Protein AF-A0A7C3W1J2-F1 (afdb_monomer)

Secondary structure (DSSP, 8-state):
---HHHHHHHHHHHHT-S-HHHHHHHHHHHHHHHHHHHH-STHHHHHHS--TTTTTT-TTHHHHGGGG---SHHHHHHHHHHHHHHHHHH--

Foldseek 3Di:
DCPPVPVVVVVCCVPPQPLVVLVVLLVLLVVLVVCCVPVVDCVSVVLLDDDPVCCVVRVNVVVRNVSVVPPDPVSSVVVSVVSCVVSSVVSD

pLDDT: mean 83.21, std 9.56, range [46.81, 92.94]

Sequence (92 aa):
MRQDVSLERVRYWLFYDRIPVTKLIIAADVFTFLVLVLSKSGVVANYLGFTSLKALTMPWTFFTYPLLGSMGALSLLFAGYWMWVAGGSLER

Radius of gyration: 15.88 Å; Cα contacts (8 Å, |Δi|>4): 65; chains: 1; bounding box: 33×32×48 Å

Mean predicted aligned error: 7.32 Å

Structure (mmCIF, N/CA/C/O backbone):
data_AF-A0A7C3W1J2-F1
#
_entry.id   AF-A0A7C3W1J2-F1
#
loop_
_atom_site.group_PDB
_atom_site.id
_atom_site.type_symbol
_atom_site.label_atom_id
_atom_site.label_alt_id
_atom_site.label_comp_id
_atom_site.label_asym_id
_atom_site.label_entity_id
_atom_site.label_seq_id
_atom_site.pdbx_PDB_ins_code
_atom_site.Cartn_x
_atom_site.Cartn_y
_atom_site.Cartn_z
_atom_site.occupancy
_atom_site.B_iso_or_equiv
_atom_site.auth_seq_id
_atom_site.auth_comp_id
_atom_site.auth_asym_id
_atom_site.auth_atom_id
_atom_site.pdbx_PDB_model_num
ATOM 1 N N . MET A 1 1 ? 12.867 17.005 -27.473 1.00 46.81 1 MET A N 1
ATOM 2 C CA . MET A 1 1 ? 11.509 16.582 -27.066 1.00 46.81 1 MET A CA 1
ATOM 3 C C . MET A 1 1 ? 11.351 15.114 -27.432 1.00 46.81 1 MET A C 1
ATOM 5 O O . MET A 1 1 ? 11.354 14.808 -28.612 1.00 46.81 1 MET A O 1
ATOM 9 N N . ARG A 1 2 ? 11.345 14.207 -26.449 1.00 52.12 2 ARG A N 1
ATOM 10 C CA . ARG A 1 2 ? 11.207 12.754 -26.650 1.00 52.12 2 ARG A CA 1
ATOM 11 C C . ARG A 1 2 ? 10.240 12.238 -25.580 1.00 52.12 2 ARG A C 1
ATOM 13 O O . ARG A 1 2 ? 10.674 11.815 -24.513 1.00 52.12 2 ARG A O 1
ATOM 20 N N . GLN A 1 3 ? 8.940 12.407 -25.820 1.00 56.41 3 GLN A N 1
ATOM 21 C CA . GLN A 1 3 ? 7.871 11.972 -24.905 1.00 56.41 3 GLN A CA 1
ATOM 22 C C . GLN A 1 3 ? 7.504 10.489 -25.091 1.00 56.41 3 GLN A C 1
ATOM 24 O O . GLN A 1 3 ? 6.863 9.909 -24.224 1.00 56.41 3 GLN A O 1
ATOM 29 N N . ASP A 1 4 ? 8.005 9.843 -26.144 1.00 55.88 4 ASP A N 1
ATOM 30 C CA . ASP A 1 4 ? 7.630 8.468 -26.511 1.00 55.88 4 ASP A CA 1
ATOM 31 C C . ASP A 1 4 ? 8.264 7.406 -25.594 1.00 55.88 4 ASP A C 1
ATOM 33 O O . ASP A 1 4 ? 7.763 6.295 -25.449 1.00 55.88 4 ASP A O 1
ATOM 37 N N . VAL A 1 5 ? 9.348 7.761 -24.894 1.00 61.44 5 VAL A N 1
ATOM 38 C CA . VAL A 1 5 ? 10.081 6.837 -24.010 1.00 61.44 5 VAL A CA 1
ATOM 39 C C . VAL A 1 5 ? 9.308 6.519 -22.726 1.00 61.44 5 VAL A C 1
ATOM 41 O O . VAL A 1 5 ? 9.577 5.491 -22.107 1.00 61.44 5 VAL A O 1
ATOM 44 N N . SER A 1 6 ? 8.366 7.363 -22.287 1.00 71.88 6 SER A N 1
ATOM 45 C CA . SER A 1 6 ? 7.692 7.167 -20.995 1.00 71.88 6 SER A CA 1
ATOM 46 C C . SER A 1 6 ? 6.614 6.083 -21.058 1.00 71.88 6 SER A C 1
ATOM 48 O O . SER A 1 6 ? 6.640 5.159 -20.248 1.00 71.88 6 SER A O 1
ATOM 50 N N . LEU A 1 7 ? 5.706 6.145 -22.035 1.00 75.31 7 LEU A N 1
ATOM 51 C CA . LEU A 1 7 ? 4.590 5.202 -22.155 1.00 75.31 7 LEU A CA 1
ATOM 52 C C . LEU A 1 7 ? 5.065 3.792 -22.502 1.00 75.31 7 LEU A C 1
ATOM 54 O O . LEU A 1 7 ? 4.604 2.827 -21.891 1.00 75.31 7 LEU A O 1
ATOM 58 N N . GLU A 1 8 ? 6.021 3.658 -23.422 1.00 79.44 8 GLU A N 1
ATOM 59 C CA . GLU A 1 8 ? 6.589 2.347 -23.748 1.00 79.44 8 GLU A CA 1
ATOM 60 C C . GLU A 1 8 ? 7.331 1.735 -22.562 1.00 79.44 8 GLU A C 1
ATOM 62 O O . GLU A 1 8 ? 7.207 0.538 -22.310 1.00 79.44 8 GLU A O 1
ATOM 67 N N . ARG A 1 9 ? 8.038 2.552 -21.772 1.00 75.44 9 ARG A N 1
ATOM 68 C CA . ARG A 1 9 ? 8.722 2.086 -20.561 1.00 75.44 9 ARG A CA 1
ATOM 69 C C . ARG A 1 9 ? 7.739 1.658 -19.477 1.00 75.44 9 ARG A C 1
ATOM 71 O O . ARG A 1 9 ? 7.971 0.633 -18.844 1.00 75.44 9 ARG A O 1
ATOM 78 N N . VAL A 1 10 ? 6.640 2.390 -19.288 1.00 74.75 10 VAL A N 1
ATOM 79 C CA . VAL A 1 10 ? 5.567 2.003 -18.354 1.00 74.75 10 VAL A CA 1
ATOM 80 C C . VAL A 1 10 ? 4.899 0.709 -18.812 1.00 74.75 10 VAL A C 1
ATOM 82 O O . VAL A 1 10 ? 4.691 -0.194 -18.007 1.00 74.75 10 VAL A O 1
ATOM 85 N N . ARG A 1 11 ? 4.617 0.569 -20.110 1.00 77.62 11 ARG A N 1
ATOM 86 C CA . ARG A 1 11 ? 4.040 -0.654 -20.678 1.00 77.62 11 ARG A CA 1
ATOM 87 C C . ARG A 1 11 ? 4.991 -1.845 -20.543 1.00 77.62 11 ARG A C 1
ATOM 89 O O . ARG A 1 11 ? 4.560 -2.925 -20.149 1.00 77.62 11 ARG A O 1
ATOM 96 N N . TYR A 1 12 ? 6.275 -1.656 -20.833 1.00 78.56 12 TYR A N 1
ATOM 97 C CA . TYR A 1 12 ? 7.298 -2.684 -20.645 1.00 78.56 12 TYR A CA 1
ATOM 98 C C . TYR A 1 12 ? 7.408 -3.085 -19.174 1.00 78.56 12 TYR A C 1
ATOM 100 O O . TYR A 1 12 ? 7.412 -4.272 -18.851 1.00 78.56 12 TYR A O 1
ATOM 108 N N . TRP A 1 13 ? 7.412 -2.104 -18.271 1.00 73.94 13 TRP A N 1
ATOM 109 C CA . TRP A 1 13 ? 7.373 -2.369 -16.843 1.00 73.94 13 TRP A CA 1
ATOM 110 C C . TRP A 1 13 ? 6.148 -3.204 -16.459 1.00 73.94 13 TRP A C 1
ATOM 112 O O . TRP A 1 13 ? 6.291 -4.220 -15.784 1.00 73.94 13 TRP A O 1
ATOM 122 N N . LEU A 1 14 ? 4.961 -2.846 -16.955 1.00 72.12 14 LEU A N 1
ATOM 123 C CA . LEU A 1 14 ? 3.711 -3.531 -16.633 1.00 72.12 14 LEU A CA 1
ATOM 124 C C . LEU A 1 14 ? 3.699 -4.988 -17.128 1.00 72.12 14 LEU A C 1
ATOM 126 O O . LEU A 1 14 ? 3.363 -5.890 -16.360 1.00 72.12 14 LEU A O 1
ATOM 130 N 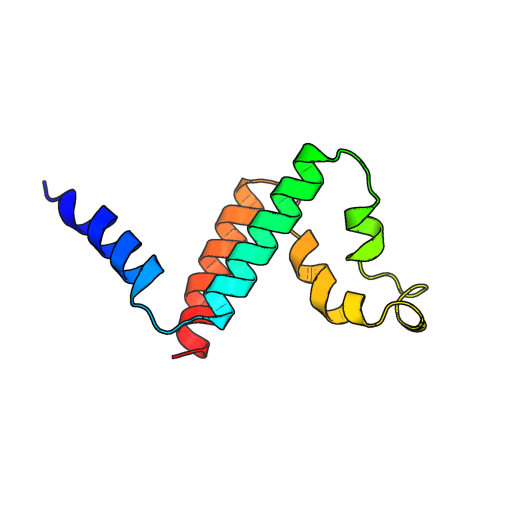N . PHE A 1 15 ? 4.126 -5.236 -18.370 1.00 74.06 15 PHE A N 1
ATOM 131 C CA . PHE A 1 15 ? 3.929 -6.533 -19.034 1.00 74.06 15 PHE A CA 1
ATOM 132 C C . PHE A 1 15 ? 5.170 -7.429 -19.130 1.00 74.06 15 PHE A C 1
ATOM 134 O O . PHE A 1 15 ? 5.015 -8.643 -19.202 1.00 74.06 15 PHE A O 1
ATOM 141 N N . TYR A 1 16 ? 6.382 -6.873 -19.132 1.00 71.19 16 TYR A N 1
ATOM 142 C CA . TYR A 1 16 ? 7.615 -7.627 -19.408 1.00 71.19 16 TYR A CA 1
ATOM 143 C C . TYR A 1 16 ? 8.555 -7.760 -18.210 1.00 71.19 16 TYR A C 1
ATOM 145 O O . TYR A 1 16 ? 9.315 -8.726 -18.137 1.00 71.19 16 TYR A O 1
ATOM 153 N N . ASP A 1 17 ? 8.514 -6.820 -17.266 1.00 76.88 17 ASP A N 1
ATOM 154 C CA . ASP A 1 17 ? 9.399 -6.862 -16.102 1.00 76.88 17 ASP A CA 1
ATOM 155 C C . ASP A 1 17 ? 9.040 -8.027 -15.164 1.00 76.88 17 ASP A C 1
ATOM 157 O O . ASP A 1 17 ? 7.877 -8.180 -14.760 1.00 76.88 17 ASP A O 1
ATOM 161 N N . ARG A 1 18 ? 10.036 -8.853 -14.822 1.00 80.44 18 ARG A N 1
ATOM 162 C CA . ARG A 1 18 ? 9.880 -10.090 -14.035 1.00 80.44 18 ARG A CA 1
ATOM 163 C C . ARG A 1 18 ? 9.895 -9.807 -12.534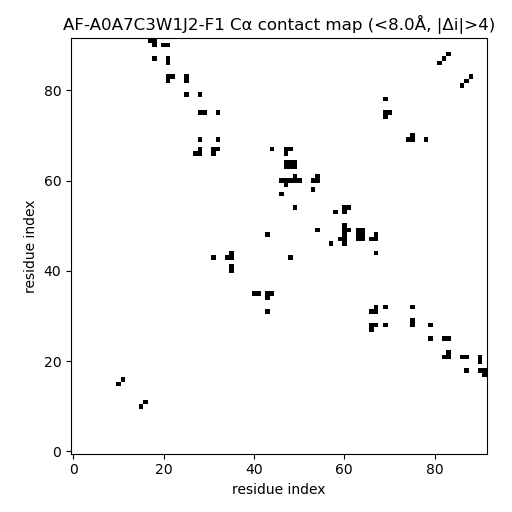 1.00 80.44 18 ARG A C 1
ATOM 165 O O . ARG A 1 18 ? 10.707 -10.360 -11.809 1.00 80.44 18 ARG A O 1
ATOM 172 N N . ILE A 1 19 ? 8.988 -8.942 -12.092 1.00 86.69 19 ILE A N 1
ATOM 173 C CA . ILE A 1 19 ? 8.787 -8.628 -10.671 1.00 86.69 19 ILE A CA 1
ATOM 174 C C . ILE A 1 19 ? 7.330 -8.898 -10.229 1.00 86.69 19 ILE A C 1
ATOM 176 O O . ILE A 1 19 ? 6.613 -7.973 -9.827 1.00 86.69 19 ILE A O 1
ATOM 180 N N . PRO A 1 20 ? 6.810 -10.132 -10.425 1.00 88.50 20 PRO A N 1
ATOM 181 C CA . PRO A 1 20 ? 5.412 -10.466 -10.151 1.00 88.50 20 PRO A CA 1
ATOM 182 C C . PRO A 1 20 ? 4.979 -10.200 -8.703 1.00 88.50 20 PRO A C 1
ATOM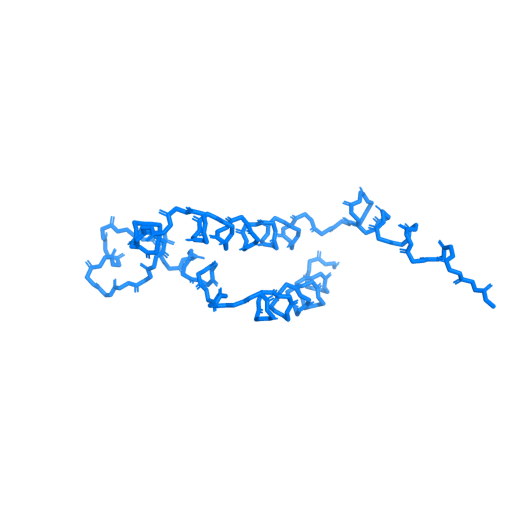 184 O O . PRO A 1 20 ? 3.860 -9.728 -8.498 1.00 88.50 20 PRO A O 1
ATOM 187 N N . VAL A 1 21 ? 5.836 -10.457 -7.712 1.00 89.38 21 VAL A N 1
ATOM 188 C CA . VAL A 1 21 ? 5.515 -10.269 -6.289 1.00 89.38 21 VAL A CA 1
ATOM 189 C C . VAL A 1 21 ? 5.399 -8.785 -5.967 1.00 89.38 21 VAL A C 1
ATOM 191 O O . VAL A 1 21 ? 4.406 -8.355 -5.377 1.00 89.38 21 VAL A O 1
ATOM 194 N N . THR A 1 22 ? 6.358 -7.980 -6.421 1.00 90.38 22 THR A N 1
ATOM 195 C CA . THR A 1 22 ? 6.341 -6.525 -6.231 1.00 90.38 22 THR A CA 1
ATOM 196 C C . THR A 1 22 ? 5.095 -5.901 -6.862 1.00 90.38 22 THR A C 1
ATOM 198 O O . THR A 1 22 ? 4.412 -5.094 -6.229 1.00 90.38 22 THR A O 1
ATOM 201 N N . LYS A 1 23 ? 4.743 -6.317 -8.087 1.00 89.31 23 LYS A N 1
ATOM 202 C CA . LYS A 1 23 ? 3.521 -5.864 -8.772 1.00 89.31 23 LYS A CA 1
ATOM 203 C C . LYS A 1 23 ? 2.258 -6.243 -8.007 1.00 89.31 23 LYS A C 1
ATOM 205 O O . LYS A 1 23 ? 1.354 -5.418 -7.899 1.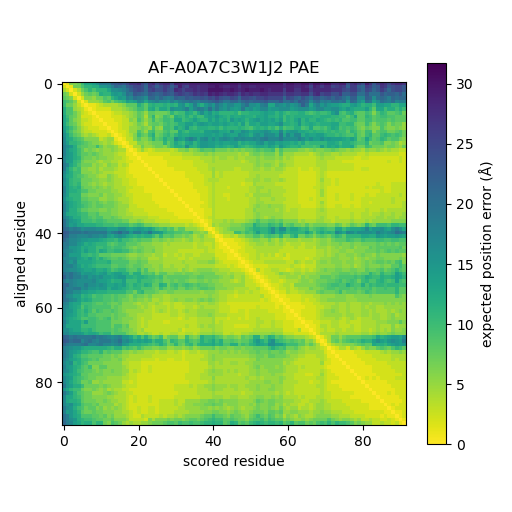00 89.31 23 LYS A O 1
ATOM 210 N N . LEU A 1 24 ? 2.198 -7.465 -7.475 1.00 91.88 24 LEU A N 1
ATOM 211 C CA . LEU A 1 24 ? 1.054 -7.944 -6.703 1.00 91.88 24 LEU A CA 1
ATOM 212 C C . LEU A 1 24 ? 0.872 -7.121 -5.428 1.00 91.88 24 LEU A C 1
ATOM 214 O O . LEU A 1 24 ? -0.243 -6.688 -5.154 1.00 91.88 24 LEU A O 1
ATOM 218 N N . ILE A 1 25 ? 1.949 -6.846 -4.689 1.00 91.75 25 ILE A N 1
ATOM 219 C CA . ILE A 1 25 ? 1.882 -6.050 -3.455 1.00 91.75 25 ILE A CA 1
ATOM 220 C C . ILE A 1 25 ? 1.418 -4.620 -3.750 1.00 91.75 25 ILE A C 1
ATOM 222 O O . ILE A 1 25 ? 0.519 -4.126 -3.074 1.00 91.75 25 ILE A O 1
ATOM 226 N N . ILE A 1 26 ? 1.960 -3.979 -4.790 1.00 91.62 26 ILE A N 1
ATOM 227 C CA . ILE A 1 26 ? 1.522 -2.635 -5.203 1.00 91.62 26 ILE A CA 1
ATOM 228 C C . ILE A 1 26 ? 0.043 -2.649 -5.615 1.00 91.62 26 ILE A C 1
ATOM 230 O O . ILE A 1 26 ? -0.719 -1.771 -5.219 1.00 91.62 26 ILE A O 1
ATOM 234 N N . ALA A 1 27 ? -0.387 -3.652 -6.384 1.00 91.81 27 ALA A N 1
ATOM 235 C CA . ALA A 1 27 ? -1.785 -3.789 -6.783 1.00 91.81 27 ALA A CA 1
ATOM 236 C C . ALA A 1 27 ? -2.708 -4.018 -5.575 1.00 91.81 27 ALA A C 1
ATOM 238 O O . ALA A 1 27 ? -3.796 -3.444 -5.526 1.00 91.81 27 ALA A O 1
ATOM 239 N N . ALA A 1 28 ? -2.273 -4.816 -4.598 1.00 91.62 28 ALA A N 1
ATOM 240 C CA . ALA A 1 28 ? -3.011 -5.064 -3.367 1.00 91.62 28 ALA A CA 1
ATOM 241 C C . ALA A 1 28 ? -3.159 -3.788 -2.528 1.00 91.62 28 ALA A C 1
ATOM 243 O O . ALA A 1 28 ? -4.260 -3.522 -2.061 1.00 91.62 28 ALA A O 1
ATOM 244 N N . ASP A 1 29 ? -2.102 -2.983 -2.399 1.00 90.88 29 ASP A N 1
ATOM 245 C CA . ASP A 1 29 ? -2.120 -1.709 -1.663 1.00 90.88 29 ASP A CA 1
ATOM 246 C C . ASP A 1 29 ? -3.045 -0.670 -2.332 1.00 90.88 29 ASP A C 1
ATOM 248 O O . ASP A 1 29 ? -3.861 -0.010 -1.687 1.00 90.88 29 ASP A O 1
ATOM 252 N N . VAL A 1 30 ? -3.017 -0.582 -3.668 1.00 91.19 30 VAL A N 1
ATOM 253 C CA . VAL A 1 30 ? -3.969 0.259 -4.418 1.00 91.19 30 VAL A CA 1
ATOM 254 C C . VAL A 1 30 ? -5.404 -0.242 -4.235 1.00 91.19 30 VAL A C 1
ATOM 256 O O . VAL A 1 30 ? -6.327 0.555 -4.055 1.00 91.19 30 VAL A O 1
ATOM 259 N N . PHE A 1 31 ? -5.611 -1.558 -4.267 1.00 91.25 31 PHE A N 1
ATOM 260 C CA . PHE A 1 31 ? -6.930 -2.156 -4.097 1.00 91.25 31 PHE A CA 1
ATOM 261 C C . PHE A 1 31 ? -7.497 -1.907 -2.694 1.00 91.25 31 PHE A C 1
ATOM 263 O O . PHE A 1 31 ? -8.643 -1.468 -2.574 1.00 91.25 31 PHE A O 1
ATOM 270 N N . THR A 1 32 ? -6.716 -2.125 -1.633 1.00 89.50 32 THR A N 1
ATOM 271 C CA . THR A 1 32 ? -7.148 -1.862 -0.252 1.00 89.50 32 THR A CA 1
ATOM 272 C C . THR A 1 32 ? -7.467 -0.388 -0.044 1.00 89.50 32 THR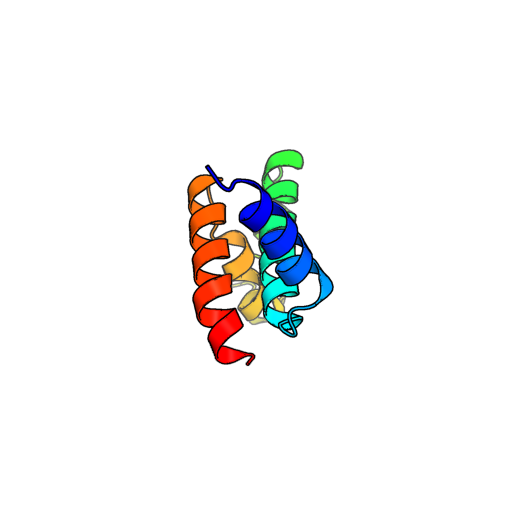 A C 1
ATOM 274 O O . THR A 1 32 ? -8.508 -0.078 0.541 1.00 89.50 32 THR A O 1
ATOM 277 N N . PHE A 1 33 ? -6.657 0.520 -0.594 1.00 89.12 33 PHE A N 1
ATOM 278 C CA . PHE A 1 33 ? -6.938 1.955 -0.567 1.00 89.12 33 PHE A CA 1
ATOM 279 C C . PHE A 1 33 ? -8.276 2.301 -1.239 1.00 89.12 33 PH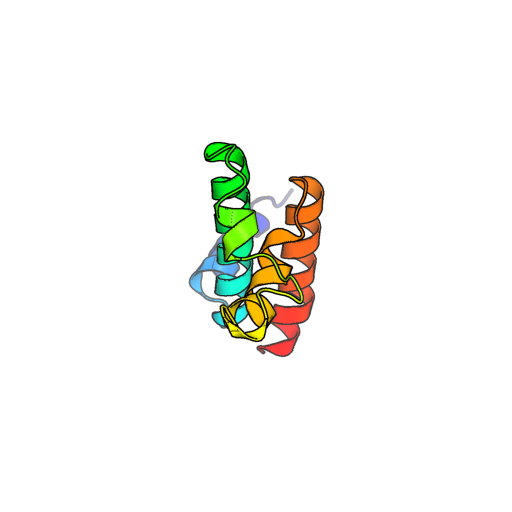E A C 1
ATOM 281 O O . PHE A 1 33 ? -9.114 2.981 -0.642 1.00 89.12 33 PHE A O 1
ATOM 288 N N . LEU A 1 34 ? -8.520 1.801 -2.457 1.00 89.19 34 LEU A N 1
ATOM 289 C CA . LEU A 1 34 ? -9.777 2.046 -3.175 1.00 89.19 34 LEU A CA 1
ATOM 290 C C . LEU A 1 34 ? -10.983 1.518 -2.399 1.00 89.19 34 LEU A C 1
ATOM 292 O O . LEU A 1 34 ? -11.990 2.215 -2.264 1.00 89.19 34 LEU A O 1
ATOM 296 N N . VAL A 1 35 ? -10.879 0.309 -1.849 1.00 88.44 35 VAL A N 1
ATOM 297 C CA . VAL A 1 35 ? -11.954 -0.291 -1.057 1.00 88.44 35 VAL A CA 1
ATOM 298 C C . VAL A 1 35 ? -12.243 0.534 0.199 1.00 88.44 35 VAL A C 1
ATOM 300 O O . VAL A 1 35 ? -13.417 0.738 0.517 1.00 88.44 35 VAL A O 1
ATOM 303 N N . LEU A 1 36 ? -11.219 1.044 0.891 1.00 86.12 36 LEU A N 1
ATOM 304 C CA . LEU A 1 36 ? -11.390 1.905 2.067 1.00 86.12 36 LEU A CA 1
ATOM 305 C C . LEU A 1 36 ? -12.074 3.231 1.718 1.00 86.12 36 LEU A C 1
ATOM 307 O O . LEU A 1 36 ? -13.006 3.642 2.413 1.00 86.12 36 LEU A O 1
ATOM 311 N N . VAL A 1 37 ? -11.652 3.874 0.626 1.00 86.06 37 VAL A N 1
ATOM 312 C CA . VAL A 1 37 ? -12.227 5.147 0.166 1.00 86.06 37 VAL A CA 1
ATOM 313 C C . VAL A 1 37 ? -13.687 4.976 -0.269 1.00 86.06 37 VAL A C 1
ATOM 315 O O . VAL A 1 37 ? -14.528 5.813 0.063 1.00 86.06 37 VAL A O 1
ATOM 318 N N . LEU A 1 38 ? -14.010 3.889 -0.977 1.00 87.38 38 LEU A N 1
ATOM 319 C CA . LEU A 1 38 ? -15.356 3.637 -1.504 1.00 87.38 38 LEU A CA 1
ATOM 320 C C . LEU A 1 38 ? -16.330 3.122 -0.442 1.00 87.38 38 LEU A C 1
ATOM 322 O O . LEU A 1 38 ? -17.483 3.549 -0.407 1.00 87.38 38 LEU A O 1
ATOM 326 N N . SER A 1 39 ? -15.887 2.212 0.428 1.00 82.12 39 SER A N 1
ATOM 327 C CA . SER A 1 39 ? -16.791 1.529 1.360 1.00 82.12 39 SER A CA 1
ATOM 328 C C . SER A 1 39 ? -17.221 2.421 2.520 1.00 82.12 39 SER A C 1
ATOM 330 O O . SER A 1 39 ? -18.235 2.120 3.147 1.00 82.12 39 SER A O 1
ATOM 332 N N . LYS A 1 40 ? -16.447 3.472 2.853 1.00 71.44 40 LYS A N 1
ATOM 333 C CA . LYS A 1 40 ? -16.601 4.349 4.040 1.00 71.44 40 LYS A CA 1
ATOM 334 C C . LYS A 1 40 ? -16.752 3.619 5.388 1.00 71.44 40 LYS A C 1
ATOM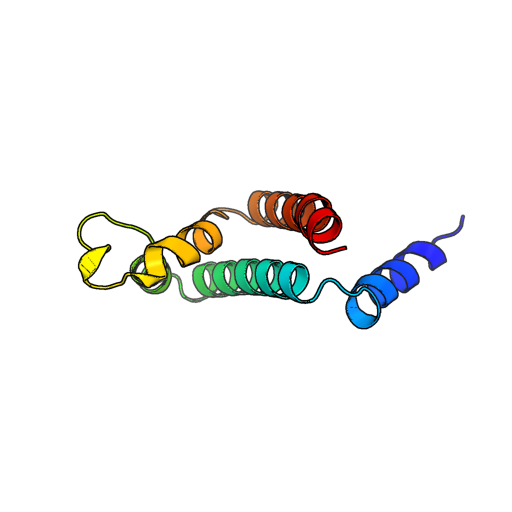 336 O O . LYS A 1 40 ? -16.872 4.261 6.427 1.00 71.44 40 LYS A O 1
ATOM 341 N N . SER A 1 41 ? -16.750 2.289 5.392 1.00 68.38 41 SER A N 1
ATOM 342 C CA . SER A 1 41 ? -16.935 1.439 6.550 1.00 68.38 41 SER A CA 1
ATOM 343 C C . SER A 1 41 ? -15.566 0.968 7.020 1.00 68.38 41 SER A C 1
ATOM 345 O O . SER A 1 41 ? -14.730 0.507 6.240 1.00 68.38 41 SER A O 1
ATOM 347 N N . GLY A 1 42 ? -15.333 1.053 8.328 1.00 74.69 42 GLY A N 1
ATOM 348 C CA . GLY A 1 42 ? -14.106 0.559 8.952 1.00 74.69 42 GLY A CA 1
ATOM 349 C C . GLY A 1 42 ? -13.990 -0.969 8.956 1.00 74.69 42 GLY A C 1
ATOM 350 O O . GLY A 1 42 ? -13.144 -1.501 9.666 1.00 74.69 42 GLY A O 1
ATOM 351 N N . VAL A 1 43 ? -14.846 -1.700 8.231 1.00 81.62 43 VAL A N 1
ATOM 352 C CA . VAL A 1 4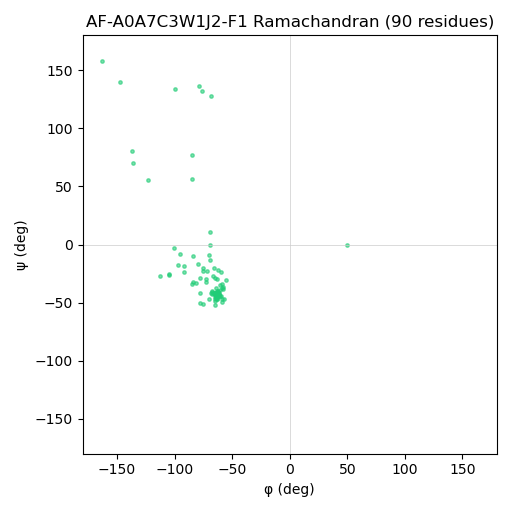3 ? -14.873 -3.171 8.240 1.00 81.62 43 VAL A CA 1
ATOM 353 C C . VAL A 1 43 ? -13.582 -3.731 7.651 1.00 81.62 43 VAL A C 1
ATOM 355 O O . VAL A 1 43 ? -12.956 -4.593 8.257 1.00 81.62 43 VAL A O 1
ATOM 358 N N . VAL A 1 44 ? -13.121 -3.187 6.526 1.00 81.44 44 VAL A N 1
ATOM 359 C CA . VAL A 1 44 ? -11.891 -3.654 5.864 1.00 81.44 44 VAL A CA 1
ATOM 360 C C . VAL A 1 44 ? -10.655 -3.338 6.702 1.00 81.44 44 VAL A C 1
ATOM 362 O O . VAL A 1 44 ? -9.809 -4.208 6.904 1.00 81.44 44 VAL A O 1
ATOM 365 N N . ALA A 1 45 ? -10.613 -2.147 7.306 1.00 82.44 45 ALA A N 1
ATOM 366 C CA . ALA A 1 45 ? -9.579 -1.791 8.273 1.00 82.44 45 ALA A CA 1
ATOM 367 C C . ALA A 1 45 ? -9.588 -2.728 9.496 1.00 82.44 45 ALA A C 1
ATOM 369 O O . ALA A 1 45 ? -8.537 -3.085 10.015 1.00 82.44 45 ALA A O 1
ATOM 370 N N . ASN A 1 46 ? -10.764 -3.186 9.933 1.00 84.25 46 ASN A N 1
ATOM 371 C CA . ASN A 1 46 ? -10.893 -4.115 11.053 1.00 84.25 46 ASN A CA 1
ATOM 372 C C . ASN A 1 46 ? -10.440 -5.545 10.737 1.00 84.25 46 ASN A C 1
ATOM 374 O O . ASN A 1 46 ? -9.984 -6.224 11.658 1.00 84.25 46 ASN A O 1
ATOM 378 N N . TYR A 1 47 ? -10.606 -6.011 9.498 1.00 85.88 47 TYR A N 1
ATOM 379 C CA . TYR A 1 47 ? -10.236 -7.370 9.082 1.00 85.88 47 TYR A CA 1
ATOM 380 C C . TYR A 1 47 ? -8.765 -7.504 8.684 1.00 85.88 47 TYR A C 1
ATOM 382 O O . TYR A 1 47 ? -8.172 -8.560 8.900 1.00 85.88 47 TYR A O 1
ATOM 390 N N . LEU A 1 48 ? -8.192 -6.452 8.096 1.00 85.44 48 LEU A N 1
ATOM 391 C CA . LEU A 1 48 ? -6.800 -6.439 7.637 1.00 85.44 48 LEU A CA 1
ATOM 392 C C . LEU A 1 48 ? -5.851 -5.791 8.657 1.00 85.44 48 LEU A C 1
ATOM 394 O O . LEU A 1 48 ? -4.641 -5.996 8.573 1.00 85.44 48 LEU A O 1
ATOM 398 N N . GLY A 1 49 ? -6.388 -5.022 9.610 1.00 85.06 49 GLY A N 1
ATOM 399 C CA . GLY A 1 49 ? -5.628 -4.278 10.606 1.00 85.06 49 GLY A CA 1
ATOM 400 C C . GLY A 1 49 ? -5.136 -5.149 11.747 1.00 85.06 49 GLY A C 1
ATOM 401 O O . GLY A 1 49 ? -5.872 -5.968 12.300 1.00 85.06 49 GLY A O 1
ATOM 402 N N . PHE A 1 50 ? -3.882 -4.927 12.124 1.00 86.75 50 PHE A N 1
ATOM 403 C CA . PHE A 1 50 ? -3.279 -5.602 13.257 1.00 86.75 50 PHE A CA 1
ATOM 404 C C . PHE A 1 50 ? -3.771 -5.019 14.584 1.00 86.75 50 PHE A C 1
ATOM 406 O O . PHE A 1 50 ? -3.772 -3.808 14.804 1.00 86.75 50 PHE A O 1
ATOM 413 N N . THR A 1 51 ? -4.163 -5.906 15.494 1.00 85.25 51 THR A N 1
ATOM 414 C CA . THR A 1 51 ? -4.449 -5.594 16.898 1.00 85.25 51 THR A CA 1
ATOM 415 C C . THR A 1 51 ? -4.061 -6.800 17.740 1.00 85.25 51 THR A C 1
ATOM 417 O O . THR A 1 51 ? -4.335 -7.938 17.354 1.00 85.25 51 THR A O 1
ATOM 420 N N . SER A 1 52 ? -3.462 -6.566 18.911 1.00 84.81 52 SER A N 1
ATOM 421 C CA . SER A 1 52 ? -2.997 -7.630 19.811 1.00 84.81 52 SER A CA 1
ATOM 422 C C . SER A 1 52 ? -4.104 -8.620 20.189 1.00 84.81 52 SER A C 1
ATOM 424 O O . SER A 1 52 ? -3.837 -9.803 20.364 1.00 84.81 52 SER A O 1
ATOM 426 N N . LEU A 1 53 ? -5.359 -8.159 20.255 1.00 84.50 53 LEU A N 1
ATOM 427 C CA . LEU A 1 53 ? -6.523 -9.002 20.551 1.00 84.50 53 LEU A CA 1
ATOM 428 C C . LEU A 1 53 ? -6.896 -9.928 19.384 1.00 84.50 53 LEU A C 1
ATOM 430 O O . LEU A 1 53 ? -7.432 -11.010 19.607 1.00 84.50 53 LEU A O 1
ATOM 434 N N . LYS A 1 54 ? -6.625 -9.510 18.141 1.00 83.19 54 LYS A N 1
ATOM 435 C CA . LYS A 1 54 ? -6.928 -10.287 16.929 1.00 83.19 54 LYS A CA 1
ATOM 436 C C . LYS A 1 54 ? -5.742 -11.112 16.435 1.00 83.19 54 LYS A C 1
ATOM 438 O O . LYS A 1 54 ? -5.922 -11.940 15.555 1.00 83.19 54 LYS A O 1
ATOM 443 N N . ALA A 1 55 ? -4.552 -10.945 17.007 1.00 81.12 55 ALA A N 1
ATOM 444 C CA . ALA A 1 55 ? -3.340 -11.629 16.558 1.00 81.12 55 ALA A CA 1
ATOM 445 C C . ALA A 1 55 ? -3.460 -13.168 16.573 1.00 81.12 55 ALA A C 1
ATOM 447 O O . ALA A 1 55 ? -2.950 -13.834 15.677 1.00 81.12 55 ALA A O 1
ATOM 448 N N . LEU A 1 56 ? -4.165 -13.730 17.563 1.00 86.38 56 LEU A N 1
ATOM 449 C CA . LEU A 1 56 ? -4.374 -15.179 17.697 1.00 86.38 56 LEU A CA 1
ATOM 450 C C . LEU A 1 56 ? -5.550 -15.705 16.862 1.00 86.38 56 LEU A C 1
ATOM 452 O O . LEU A 1 56 ? -5.519 -16.844 16.408 1.00 86.38 56 LEU A O 1
ATOM 456 N N . THR A 1 57 ? -6.592 -14.896 16.667 1.00 90.25 57 THR A N 1
ATOM 457 C CA . THR A 1 57 ? -7.812 -15.302 15.949 1.00 90.25 57 THR A CA 1
ATOM 458 C C . THR A 1 57 ? -7.749 -14.994 14.454 1.00 90.25 57 THR A C 1
ATOM 460 O O . THR A 1 57 ? -8.431 -15.638 13.661 1.00 90.25 57 THR A O 1
ATOM 463 N N . MET A 1 58 ? -6.925 -14.024 14.062 1.00 90.19 58 MET A N 1
ATOM 464 C CA . MET A 1 58 ? -6.743 -13.531 12.699 1.00 90.19 58 MET A CA 1
ATOM 465 C C . MET A 1 58 ? -5.242 -13.350 12.410 1.00 90.19 58 MET A C 1
ATOM 467 O O . MET A 1 58 ? -4.756 -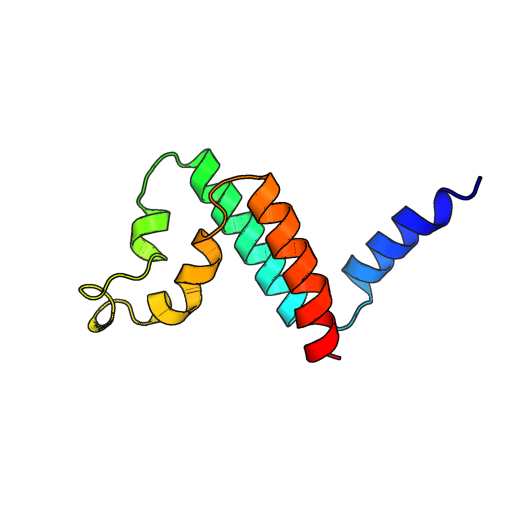12.220 12.294 1.00 90.19 58 MET A O 1
ATOM 471 N N . PRO A 1 59 ? -4.475 -14.448 12.284 1.00 88.94 59 PRO A N 1
ATOM 472 C CA . PRO A 1 59 ? -3.019 -14.391 12.124 1.00 88.94 59 PRO A CA 1
ATOM 473 C C . PRO A 1 59 ? -2.585 -13.750 10.798 1.00 88.94 59 PRO A C 1
ATOM 475 O O . PRO A 1 59 ? -1.473 -13.246 10.681 1.00 88.94 59 PRO A O 1
ATOM 478 N N . TRP A 1 60 ? -3.458 -13.692 9.791 1.00 90.75 60 TRP A N 1
ATOM 479 C CA . TRP A 1 60 ? -3.155 -12.978 8.546 1.00 90.75 60 TRP A CA 1
ATOM 480 C C . TRP A 1 60 ? -2.919 -11.477 8.763 1.00 90.75 60 TRP A C 1
ATOM 482 O O . TRP A 1 60 ? -2.213 -10.860 7.967 1.00 90.75 60 TRP A O 1
ATOM 492 N N . THR A 1 61 ? -3.425 -10.899 9.861 1.00 90.00 61 THR A N 1
ATOM 493 C CA . THR A 1 61 ? -3.228 -9.479 10.193 1.00 90.00 61 THR A CA 1
ATOM 494 C C . THR A 1 61 ? -1.758 -9.094 10.351 1.00 90.00 61 THR A C 1
ATOM 496 O O . THR A 1 61 ? -1.422 -7.941 10.103 1.00 90.00 61 THR A O 1
ATOM 499 N N . PHE A 1 62 ? -0.864 -10.044 10.654 1.00 88.38 62 PHE A N 1
ATOM 500 C CA . PHE A 1 62 ? 0.588 -9.822 10.665 1.00 88.38 62 PHE A CA 1
ATOM 501 C C . PHE A 1 62 ? 1.159 -9.449 9.292 1.00 88.38 62 PHE A C 1
ATOM 503 O O . PHE A 1 62 ? 2.148 -8.727 9.221 1.00 88.38 62 PHE A O 1
ATOM 510 N N . PHE A 1 63 ? 0.541 -9.913 8.207 1.00 88.19 63 PHE A N 1
ATOM 511 C CA . PHE A 1 63 ? 1.015 -9.665 6.844 1.00 88.19 63 PHE A CA 1
ATOM 512 C C . PHE A 1 63 ? 0.173 -8.627 6.110 1.00 88.19 63 PHE A C 1
ATOM 514 O O . PHE A 1 63 ? 0.666 -7.978 5.193 1.00 88.19 63 PHE A O 1
ATOM 521 N N . THR A 1 64 ? -1.091 -8.454 6.500 1.00 88.81 64 THR A N 1
ATOM 522 C CA . THR A 1 64 ? -2.013 -7.548 5.806 1.00 88.81 64 THR A CA 1
ATOM 523 C C . THR A 1 64 ? -2.036 -6.135 6.373 1.00 88.81 64 THR A C 1
ATOM 525 O O . THR A 1 64 ? -2.461 -5.225 5.666 1.00 88.81 64 THR A O 1
ATOM 528 N N . TYR A 1 65 ? -1.570 -5.912 7.608 1.00 86.88 65 TYR A N 1
ATOM 529 C CA . TYR A 1 65 ? -1.568 -4.569 8.199 1.00 86.88 65 TYR A CA 1
ATOM 530 C C . TYR A 1 65 ? -0.771 -3.516 7.407 1.00 86.88 65 TYR A C 1
ATOM 532 O O . TYR A 1 65 ? -1.221 -2.368 7.390 1.00 86.88 65 TYR A O 1
ATOM 540 N N . PRO A 1 66 ? 0.349 -3.836 6.718 1.00 87.19 66 PRO A N 1
ATOM 541 C CA . PRO A 1 66 ? 1.085 -2.837 5.947 1.00 87.19 66 PRO A CA 1
ATOM 542 C C . PRO A 1 66 ? 0.267 -2.285 4.772 1.00 87.19 66 PRO A C 1
ATOM 544 O O . PRO A 1 66 ? 0.422 -1.118 4.430 1.00 87.19 66 PRO A O 1
ATOM 547 N N . LEU A 1 67 ? -0.663 -3.079 4.220 1.00 86.88 67 LEU A N 1
ATOM 548 C CA . LEU A 1 67 ? -1.551 -2.689 3.110 1.00 86.88 67 LEU A CA 1
ATOM 549 C C . LEU A 1 67 ? -2.614 -1.651 3.512 1.00 86.88 67 LEU A C 1
ATOM 551 O O . LEU A 1 67 ? -3.369 -1.170 2.672 1.00 86.88 67 LEU A O 1
ATOM 555 N N . LEU A 1 68 ? -2.741 -1.354 4.808 1.00 84.25 68 LEU A N 1
ATOM 556 C CA . LEU A 1 68 ? -3.649 -0.329 5.328 1.00 84.25 68 LEU A CA 1
ATOM 557 C C . LEU A 1 68 ? -2.929 0.983 5.669 1.00 84.25 68 LEU A C 1
ATOM 559 O O . LEU A 1 68 ? -3.579 1.939 6.091 1.00 84.25 68 LEU A O 1
ATOM 563 N N . GLY A 1 69 ? -1.598 1.039 5.534 1.00 69.81 69 GLY A N 1
ATOM 564 C CA . GLY A 1 69 ? -0.785 2.178 5.974 1.00 69.81 69 GLY A CA 1
ATOM 565 C C . GLY A 1 69 ? -0.984 3.462 5.160 1.00 69.81 69 GLY A C 1
ATOM 566 O O . GLY A 1 69 ? -0.577 4.539 5.597 1.00 69.81 69 GLY A O 1
ATOM 567 N N . SER A 1 70 ? -1.629 3.382 3.996 1.00 66.38 70 SER A N 1
ATOM 568 C CA . SER A 1 70 ? -1.842 4.504 3.086 1.00 66.38 70 SER A CA 1
ATOM 569 C C . SER A 1 70 ? -3.089 5.321 3.466 1.00 66.38 70 SER A C 1
ATOM 571 O O . SER A 1 70 ? -4.137 5.266 2.831 1.00 66.38 70 SER A O 1
ATOM 573 N N . MET A 1 71 ? -2.980 6.165 4.498 1.00 67.38 71 MET A N 1
ATOM 574 C CA . MET A 1 71 ? -4.074 7.068 4.922 1.00 67.38 71 MET A CA 1
ATOM 575 C C . MET A 1 71 ? -4.384 8.209 3.928 1.00 67.38 71 MET A C 1
ATOM 577 O O . MET A 1 71 ? -5.279 9.019 4.165 1.00 67.38 71 MET A O 1
ATOM 581 N N . GLY A 1 72 ? -3.669 8.295 2.803 1.00 81.44 72 GLY A N 1
ATOM 582 C CA . GLY A 1 72 ? -3.913 9.298 1.771 1.00 81.44 72 GLY A CA 1
ATOM 583 C C . GLY A 1 72 ? -3.262 8.953 0.436 1.00 81.44 72 GLY A C 1
ATOM 584 O O . GLY A 1 72 ? -2.278 8.217 0.382 1.00 81.44 72 GLY A O 1
ATOM 585 N N . ALA A 1 73 ? -3.785 9.537 -0.645 1.00 86.44 73 ALA A N 1
ATOM 586 C CA . ALA A 1 73 ? -3.342 9.247 -2.011 1.00 86.44 73 ALA A CA 1
ATOM 587 C C . ALA A 1 73 ? -1.848 9.543 -2.236 1.00 86.44 73 ALA A C 1
ATOM 589 O O . ALA A 1 73 ? -1.163 8.781 -2.907 1.00 86.44 73 ALA A O 1
ATOM 590 N N . LEU A 1 74 ? -1.310 10.613 -1.637 1.00 89.19 74 LEU A N 1
ATOM 591 C CA . LEU A 1 74 ? 0.125 10.908 -1.716 1.00 89.19 74 LEU A CA 1
ATOM 592 C C . LEU A 1 74 ? 0.966 9.838 -1.011 1.00 89.19 74 LEU A C 1
ATOM 594 O O . LEU A 1 74 ? 1.975 9.402 -1.555 1.00 89.19 74 LEU A O 1
ATOM 598 N N . SER A 1 75 ? 0.535 9.386 0.169 1.00 87.56 75 SER A N 1
ATOM 599 C CA . SER A 1 75 ? 1.226 8.324 0.907 1.00 87.56 75 SER A CA 1
ATOM 600 C C . SER A 1 75 ? 1.223 7.014 0.120 1.00 87.56 75 SER A C 1
ATOM 602 O O . SER A 1 75 ? 2.273 6.388 0.021 1.00 87.56 75 SER A O 1
ATOM 604 N N . LEU A 1 76 ? 0.101 6.668 -0.524 1.00 89.50 76 LEU A N 1
ATOM 605 C CA . LEU A 1 76 ? -0.004 5.519 -1.427 1.00 89.50 76 LEU A CA 1
ATOM 606 C C . LEU A 1 76 ? 0.987 5.617 -2.596 1.00 89.50 76 LEU A C 1
ATOM 608 O O . LEU A 1 76 ? 1.693 4.659 -2.893 1.00 89.50 76 LEU A O 1
ATOM 612 N N . LEU A 1 77 ? 1.074 6.783 -3.247 1.00 90.06 77 LEU A N 1
ATOM 613 C CA . LEU A 1 77 ? 1.992 6.986 -4.371 1.00 90.06 77 LEU A CA 1
ATOM 614 C C . LEU A 1 77 ? 3.456 6.834 -3.946 1.00 90.06 77 LEU A C 1
ATOM 616 O O . LEU A 1 77 ? 4.225 6.163 -4.632 1.00 90.06 77 LEU A O 1
ATOM 620 N N . PHE A 1 78 ? 3.842 7.423 -2.812 1.00 91.31 78 PHE A N 1
ATOM 621 C CA . PHE A 1 78 ? 5.205 7.297 -2.296 1.00 91.31 78 PHE A CA 1
ATOM 622 C C . PHE A 1 78 ? 5.520 5.877 -1.822 1.00 91.31 78 PHE A C 1
ATOM 624 O O . PHE A 1 78 ? 6.603 5.379 -2.125 1.00 91.31 78 PHE A O 1
ATOM 631 N N . ALA A 1 79 ? 4.591 5.215 -1.128 1.00 89.38 79 ALA A N 1
ATOM 632 C CA . ALA A 1 79 ? 4.751 3.835 -0.678 1.00 89.38 79 ALA A CA 1
ATOM 633 C C . ALA A 1 79 ? 4.878 2.875 -1.867 1.00 89.38 79 ALA A C 1
ATOM 635 O O . ALA A 1 79 ? 5.825 2.094 -1.920 1.00 89.38 79 ALA A O 1
ATOM 636 N N . GLY A 1 80 ? 4.001 2.997 -2.868 1.00 90.12 80 GLY A N 1
ATOM 637 C CA . GLY A 1 80 ? 4.059 2.204 -4.094 1.00 90.12 80 GLY A CA 1
ATOM 638 C C . GLY A 1 80 ? 5.336 2.452 -4.900 1.00 90.12 80 GLY A C 1
ATOM 639 O O . GLY A 1 80 ? 5.946 1.501 -5.387 1.00 90.12 80 GLY A O 1
ATOM 640 N N . TYR A 1 81 ? 5.795 3.706 -4.991 1.00 90.44 81 TYR A N 1
ATOM 641 C CA . TYR A 1 81 ? 7.066 4.035 -5.641 1.00 90.44 81 TYR A CA 1
ATOM 642 C C . TYR A 1 81 ? 8.260 3.408 -4.913 1.00 90.44 81 TYR A C 1
ATOM 644 O O . TYR A 1 81 ? 9.108 2.782 -5.548 1.00 90.44 81 TYR A O 1
ATOM 652 N N . TRP A 1 82 ? 8.318 3.522 -3.584 1.00 91.44 82 TRP A N 1
ATOM 653 C CA . TRP A 1 82 ? 9.387 2.902 -2.802 1.00 91.44 82 TRP A CA 1
ATOM 654 C C . TRP A 1 82 ? 9.341 1.377 -2.879 1.00 91.44 82 TRP A C 1
ATOM 656 O O . TRP A 1 82 ? 10.379 0.747 -3.068 1.00 91.44 82 TRP A O 1
ATOM 666 N N . MET A 1 83 ? 8.150 0.783 -2.802 1.00 91.44 83 MET A N 1
ATOM 667 C CA . MET A 1 83 ? 7.968 -0.657 -2.955 1.00 91.44 83 MET A CA 1
ATOM 668 C C . MET A 1 83 ? 8.437 -1.127 -4.331 1.00 91.44 83 MET A C 1
ATOM 670 O O . MET A 1 83 ? 9.088 -2.160 -4.441 1.00 91.44 83 MET A O 1
ATOM 674 N N . TRP A 1 84 ? 8.176 -0.348 -5.380 1.00 89.44 84 TRP A N 1
ATOM 675 C CA . TRP A 1 84 ? 8.683 -0.655 -6.708 1.00 89.44 84 TRP A CA 1
ATOM 676 C C . TRP A 1 84 ? 10.215 -0.590 -6.766 1.00 89.44 84 TRP A C 1
ATOM 678 O O . TRP A 1 84 ? 10.840 -1.535 -7.247 1.00 89.44 84 TRP A O 1
ATOM 688 N N . VAL A 1 85 ? 10.836 0.477 -6.258 1.00 90.25 85 VAL A N 1
ATOM 689 C CA . VAL A 1 85 ? 12.300 0.635 -6.300 1.00 90.25 85 VAL A CA 1
ATOM 690 C C . VAL A 1 85 ? 13.008 -0.431 -5.458 1.00 90.25 85 VAL A C 1
ATOM 692 O O . VAL A 1 85 ? 13.894 -1.119 -5.962 1.00 90.25 85 VAL A O 1
ATOM 695 N N . ALA A 1 86 ? 12.618 -0.591 -4.193 1.00 92.94 86 ALA A N 1
ATOM 696 C CA . ALA A 1 86 ? 13.252 -1.535 -3.275 1.00 92.94 86 ALA A CA 1
ATOM 697 C C . ALA A 1 86 ? 12.852 -2.986 -3.574 1.00 92.94 86 ALA A C 1
ATOM 699 O O . ALA A 1 86 ? 13.720 -3.841 -3.735 1.00 92.94 86 ALA A O 1
ATOM 700 N N . GLY A 1 87 ? 11.551 -3.262 -3.689 1.00 88.00 87 GLY A N 1
ATOM 701 C CA . GLY A 1 87 ? 11.028 -4.604 -3.955 1.00 88.00 87 GLY A CA 1
ATOM 702 C C . GLY A 1 87 ? 11.434 -5.111 -5.333 1.00 88.00 87 GLY A C 1
ATOM 703 O O . GLY A 1 87 ? 11.924 -6.229 -5.457 1.00 88.00 87 GLY A O 1
ATOM 704 N N . GLY A 1 88 ? 11.365 -4.251 -6.352 1.00 87.25 88 GLY A N 1
ATOM 705 C CA . GLY A 1 88 ? 11.800 -4.605 -7.699 1.00 87.25 88 GLY A CA 1
ATOM 706 C C . GLY A 1 88 ? 13.308 -4.845 -7.810 1.00 87.25 88 GLY A C 1
ATOM 707 O O . GLY A 1 88 ? 13.727 -5.607 -8.675 1.00 87.25 88 GLY A O 1
ATOM 708 N N . SER A 1 89 ? 14.128 -4.229 -6.950 1.00 89.31 89 SER A N 1
ATOM 709 C CA . SER A 1 89 ? 15.562 -4.536 -6.867 1.00 89.31 89 SER A CA 1
ATOM 710 C C . SER A 1 89 ? 15.858 -5.822 -6.098 1.00 89.31 89 SER A C 1
ATOM 712 O O . SER A 1 89 ? 16.894 -6.420 -6.353 1.00 89.31 89 SER A O 1
ATOM 714 N N . LEU A 1 90 ? 15.013 -6.207 -5.139 1.00 91.31 90 LEU A N 1
ATOM 715 C CA . LEU A 1 90 ? 15.198 -7.410 -4.322 1.00 91.31 90 LEU A CA 1
ATOM 716 C C . LEU A 1 90 ? 14.721 -8.680 -5.038 1.00 91.31 90 LEU A C 1
ATOM 718 O O . LEU A 1 90 ? 15.253 -9.759 -4.811 1.00 91.31 90 LEU A O 1
ATOM 722 N N . GLU A 1 91 ? 13.683 -8.552 -5.862 1.00 89.25 91 GLU A N 1
ATOM 723 C CA . GLU A 1 91 ? 13.090 -9.661 -6.614 1.00 89.25 91 GLU A CA 1
ATOM 724 C C . GLU A 1 91 ? 13.889 -10.035 -7.878 1.00 89.25 91 GLU A C 1
ATOM 726 O O . GLU A 1 91 ? 13.699 -11.121 -8.426 1.00 89.25 91 GLU A O 1
ATOM 731 N N . ARG A 1 92 ? 14.777 -9.145 -8.336 1.00 83.94 92 ARG A N 1
ATOM 732 C CA . ARG A 1 92 ? 15.692 -9.366 -9.464 1.00 83.94 92 ARG A CA 1
ATOM 733 C C . ARG A 1 92 ? 17.002 -9.991 -9.008 1.00 83.94 92 ARG A C 1
ATOM 735 O O . ARG A 1 92 ? 17.494 -10.860 -9.761 1.00 83.94 92 ARG A O 1
#

Solvent-accessible surface area (backbone atoms only — not comparable to full-atom values): 5296 Å² total; per-residue (Å²): 141,78,75,69,62,56,61,55,50,51,49,40,52,72,75,66,54,81,33,67,67,42,52,48,52,43,50,47,32,53,48,45,42,51,50,47,69,71,62,76,50,65,59,62,56,61,68,31,40,67,43,86,85,40,46,84,82,41,59,64,14,81,72,38,30,72,46,65,67,48,88,40,73,68,51,40,52,52,50,41,50,48,43,46,60,54,40,43,61,71,63,100